Protein AF-A0A090RVF3-F1 (afdb_monomer_lite)

Structure (mmCIF, N/CA/C/O backbone):
data_AF-A0A090RVF3-F1
#
_entry.id   AF-A0A090RVF3-F1
#
loop_
_atom_site.group_PDB
_atom_site.id
_atom_site.type_symbol
_atom_site.label_atom_id
_atom_site.label_alt_id
_atom_site.label_comp_id
_atom_site.label_asym_id
_atom_site.label_entity_id
_atom_site.label_seq_id
_atom_site.pdbx_PDB_ins_code
_atom_site.Cartn_x
_atom_site.Cartn_y
_atom_site.Cartn_z
_atom_site.occupancy
_atom_site.B_iso_or_equiv
_atom_site.auth_seq_id
_atom_site.auth_comp_id
_atom_site.auth_asym_id
_atom_site.auth_atom_id
_atom_site.pdbx_PDB_model_num
ATOM 1 N N . MET A 1 1 ? -4.188 -7.654 -2.772 1.00 90.44 1 MET A N 1
ATOM 2 C CA . MET A 1 1 ? -5.119 -6.732 -2.091 1.00 90.44 1 MET A CA 1
ATOM 3 C C . MET A 1 1 ? -5.779 -7.410 -0.901 1.00 90.44 1 MET A C 1
ATOM 5 O O . MET A 1 1 ? -5.569 -6.968 0.215 1.00 90.44 1 MET A O 1
ATOM 9 N N . ASP A 1 2 ? -6.468 -8.531 -1.109 1.00 94.19 2 ASP A N 1
ATOM 10 C CA . ASP A 1 2 ? -7.229 -9.238 -0.058 1.00 94.19 2 ASP A CA 1
ATOM 11 C C . ASP A 1 2 ? -6.401 -9.592 1.175 1.00 94.19 2 ASP A C 1
ATOM 13 O O . ASP A 1 2 ? -6.851 -9.424 2.303 1.00 94.19 2 ASP A O 1
ATOM 17 N N . LYS A 1 3 ? -5.139 -9.982 0.968 1.00 95.94 3 LYS A N 1
ATOM 18 C CA . LYS A 1 3 ? -4.206 -10.210 2.071 1.00 95.94 3 LYS A CA 1
ATOM 19 C C . LYS A 1 3 ? -3.992 -8.960 2.932 1.00 95.94 3 LYS A C 1
ATOM 21 O O . LYS A 1 3 ? -4.019 -9.078 4.147 1.00 95.94 3 LYS A O 1
ATOM 26 N N . ALA A 1 4 ? -3.802 -7.785 2.331 1.00 95.62 4 ALA A N 1
ATOM 27 C CA . ALA A 1 4 ? -3.578 -6.548 3.081 1.00 95.62 4 ALA A CA 1
ATOM 28 C C . ALA A 1 4 ? -4.816 -6.129 3.881 1.00 95.62 4 ALA A C 1
ATOM 30 O O . ALA A 1 4 ? -4.692 -5.742 5.039 1.00 95.62 4 ALA A O 1
ATOM 31 N N . ILE A 1 5 ? -6.004 -6.290 3.291 1.00 95.19 5 ILE A N 1
ATOM 32 C CA . ILE A 1 5 ? -7.283 -6.049 3.970 1.00 95.19 5 ILE A CA 1
ATOM 33 C C . ILE A 1 5 ? -7.430 -7.000 5.167 1.00 95.19 5 ILE A C 1
ATOM 35 O O . ILE A 1 5 ? -7.659 -6.545 6.282 1.00 95.19 5 ILE A O 1
ATOM 39 N N . SER A 1 6 ? -7.191 -8.300 4.968 1.00 97.62 6 SER A N 1
ATOM 40 C CA . SER A 1 6 ? -7.275 -9.298 6.043 1.00 97.62 6 SER A CA 1
ATOM 41 C C . SER A 1 6 ? -6.271 -9.052 7.175 1.00 97.62 6 SER A C 1
ATOM 43 O O . SER A 1 6 ? -6.581 -9.283 8.341 1.00 97.62 6 SER A O 1
ATOM 45 N N . GLU A 1 7 ? -5.052 -8.596 6.872 1.00 97.94 7 GLU A N 1
ATOM 46 C CA . GLU A 1 7 ? -4.084 -8.251 7.919 1.00 97.94 7 GLU A CA 1
ATOM 47 C C . GLU A 1 7 ? -4.498 -6.979 8.677 1.00 97.94 7 GLU A C 1
ATOM 49 O O . GLU A 1 7 ? -4.365 -6.941 9.902 1.00 97.94 7 GLU A O 1
ATOM 54 N N . MET A 1 8 ? -5.079 -5.988 7.993 1.00 95.19 8 MET A N 1
ATOM 55 C CA . MET A 1 8 ? -5.652 -4.803 8.639 1.00 95.19 8 MET A CA 1
ATOM 56 C C . MET A 1 8 ? -6.792 -5.165 9.596 1.00 95.19 8 MET A C 1
ATOM 58 O O . MET A 1 8 ? -6.808 -4.683 10.725 1.00 95.19 8 MET A O 1
ATOM 62 N N . GLU A 1 9 ? -7.703 -6.054 9.194 1.00 94.69 9 GLU A N 1
ATOM 63 C CA . GLU A 1 9 ? -8.799 -6.551 10.044 1.00 94.69 9 GLU A CA 1
ATOM 64 C C . GLU A 1 9 ? -8.289 -7.257 11.311 1.00 94.69 9 GLU A C 1
ATOM 66 O O . GLU A 1 9 ? -8.923 -7.193 12.360 1.00 94.69 9 GLU A O 1
ATOM 71 N N . LYS A 1 10 ? -7.097 -7.865 11.252 1.00 97.69 10 LYS A N 1
ATOM 72 C CA . LYS A 1 10 ? -6.403 -8.451 12.414 1.00 97.69 10 LYS A CA 1
ATOM 73 C C . LYS A 1 10 ? -5.640 -7.421 13.254 1.00 97.69 10 LYS A C 1
ATOM 75 O O . LYS A 1 10 ? -4.849 -7.799 14.116 1.00 97.69 10 LYS A O 1
ATOM 80 N N . GLY A 1 11 ? -5.812 -6.129 12.985 1.00 97.12 11 GLY A N 1
ATOM 81 C CA . GLY A 1 11 ? -5.147 -5.056 13.717 1.00 97.12 11 GLY A CA 1
ATOM 82 C C . GLY A 1 11 ? -3.686 -4.829 13.320 1.00 97.12 11 GLY A C 1
ATOM 83 O O . GLY A 1 11 ? -2.952 -4.193 14.079 1.00 97.12 11 GLY A O 1
ATOM 84 N N . ARG A 1 12 ? -3.245 -5.288 12.139 1.00 97.81 12 ARG A N 1
ATOM 85 C CA . ARG A 1 12 ? -1.869 -5.081 11.654 1.00 97.81 12 ARG A CA 1
ATOM 86 C C . ARG A 1 12 ? -1.794 -3.930 10.660 1.00 97.81 12 ARG A C 1
ATOM 88 O O . ARG A 1 12 ? -2.526 -3.898 9.674 1.00 97.81 12 ARG A O 1
ATOM 95 N N . LEU A 1 13 ? -0.848 -3.020 10.882 1.00 97.62 13 LEU A N 1
ATOM 96 C CA . LEU A 1 13 ? -0.489 -2.017 9.885 1.00 97.62 13 LEU A CA 1
ATOM 97 C C . LEU A 1 13 ? 0.064 -2.724 8.645 1.00 97.62 13 LEU A C 1
ATOM 99 O O . LEU A 1 13 ? 1.046 -3.459 8.737 1.00 97.62 13 LEU A O 1
ATOM 103 N N . THR A 1 14 ? -0.553 -2.478 7.494 1.00 97.69 14 THR A N 1
ATOM 104 C CA . THR A 1 14 ? -0.075 -3.006 6.214 1.00 97.69 14 THR A CA 1
ATOM 105 C C . THR A 1 14 ? 0.173 -1.868 5.238 1.00 97.69 14 THR A C 1
ATOM 107 O O . THR A 1 14 ? -0.634 -0.950 5.126 1.00 97.69 14 THR A O 1
ATOM 110 N N . VAL A 1 15 ? 1.286 -1.934 4.512 1.00 96.31 15 VAL A N 1
ATOM 111 C CA . VAL A 1 15 ? 1.655 -0.954 3.488 1.00 96.31 15 VAL A CA 1
ATOM 112 C C . VAL A 1 15 ? 1.938 -1.693 2.187 1.00 96.31 15 VAL A C 1
ATOM 114 O O . VAL A 1 15 ? 2.612 -2.721 2.181 1.00 96.31 15 VAL A O 1
ATOM 117 N N . MET A 1 16 ? 1.406 -1.188 1.079 1.00 94.50 16 MET A N 1
ATOM 118 C CA . MET A 1 16 ? 1.592 -1.758 -0.251 1.00 94.50 16 MET A CA 1
ATOM 119 C C . MET A 1 16 ? 2.164 -0.708 -1.195 1.00 94.50 16 MET A C 1
ATOM 121 O O . MET A 1 16 ? 1.550 0.334 -1.383 1.00 94.50 16 MET A O 1
ATOM 125 N N . LEU A 1 17 ? 3.286 -1.009 -1.844 1.00 91.31 17 LEU A N 1
ATOM 126 C CA . LEU A 1 17 ? 3.813 -0.225 -2.959 1.00 91.31 17 LEU A CA 1
ATOM 127 C C . LEU A 1 17 ? 3.435 -0.918 -4.268 1.00 91.31 17 LEU A C 1
ATOM 129 O O . LEU A 1 17 ? 3.862 -2.044 -4.518 1.00 91.31 17 LEU A O 1
ATOM 133 N N . ILE A 1 18 ? 2.620 -0.256 -5.085 1.00 88.75 18 ILE A N 1
ATOM 134 C CA . ILE A 1 18 ? 2.093 -0.813 -6.335 1.00 88.75 18 ILE A CA 1
ATOM 135 C C . ILE A 1 18 ? 2.204 0.200 -7.483 1.00 88.75 18 ILE A C 1
ATOM 137 O O . ILE A 1 18 ? 2.402 1.398 -7.235 1.00 88.75 18 ILE A O 1
ATOM 141 N N . PRO A 1 19 ? 2.090 -0.247 -8.749 1.00 88.94 19 PRO A N 1
ATOM 142 C CA . PRO A 1 19 ? 2.012 0.669 -9.878 1.00 88.94 19 PRO A CA 1
ATOM 143 C C . PRO A 1 19 ? 0.853 1.660 -9.702 1.00 88.94 19 PRO A C 1
ATOM 145 O O . PRO A 1 19 ? -0.231 1.296 -9.248 1.00 88.94 19 PRO A O 1
ATOM 148 N N . GLY A 1 20 ? 1.069 2.915 -10.081 1.00 89.38 20 GLY A N 1
ATOM 149 C CA . GLY A 1 20 ? 0.070 3.986 -10.086 1.00 89.38 20 GLY A CA 1
ATOM 150 C C . GLY A 1 20 ? -0.921 3.839 -11.238 1.00 89.38 20 GLY A C 1
ATOM 151 O O . GLY A 1 20 ? -1.049 4.741 -12.059 1.00 89.38 20 GLY A O 1
ATOM 152 N N . ASP A 1 21 ? -1.545 2.668 -11.356 1.00 89.56 21 ASP A N 1
ATOM 153 C CA . ASP A 1 21 ? -2.443 2.307 -12.447 1.00 89.56 21 ASP A CA 1
ATOM 154 C C . ASP A 1 21 ? -3.904 2.487 -12.039 1.00 89.56 21 ASP A C 1
ATOM 156 O O . ASP A 1 21 ? -4.570 1.543 -11.616 1.00 89.56 21 ASP A O 1
ATOM 160 N N . THR A 1 22 ? -4.406 3.714 -12.156 1.00 90.50 22 THR A N 1
ATOM 161 C CA . THR A 1 22 ? -5.763 4.069 -11.717 1.00 90.50 22 THR A CA 1
ATOM 162 C C . THR A 1 22 ? -6.868 3.357 -12.492 1.00 90.50 22 THR A C 1
ATOM 164 O O . THR A 1 22 ? -7.984 3.296 -11.995 1.00 90.50 22 THR A O 1
ATOM 167 N N . ALA A 1 23 ? -6.575 2.807 -13.674 1.00 90.31 23 ALA A N 1
ATOM 168 C CA . ALA A 1 23 ? -7.533 2.052 -14.479 1.00 90.31 23 ALA A CA 1
ATOM 169 C C . ALA A 1 23 ? -7.678 0.588 -14.030 1.00 90.31 23 ALA A C 1
ATOM 171 O O . ALA A 1 23 ? -8.598 -0.111 -14.456 1.00 90.31 23 ALA A O 1
ATOM 172 N N . ALA A 1 24 ? -6.764 0.086 -13.197 1.00 90.94 24 ALA A N 1
ATOM 173 C CA . ALA A 1 24 ? -6.791 -1.305 -12.786 1.00 90.94 24 ALA A CA 1
ATOM 174 C C . ALA A 1 24 ? -7.831 -1.550 -11.683 1.00 90.94 24 ALA A C 1
ATOM 176 O O . ALA A 1 24 ? -7.888 -0.838 -10.681 1.00 90.94 24 ALA A O 1
ATOM 177 N N . HIS A 1 25 ? -8.607 -2.632 -11.800 1.00 91.00 25 HIS A N 1
ATOM 178 C CA . HIS A 1 25 ? -9.655 -2.962 -10.823 1.00 91.00 25 HIS A CA 1
ATOM 179 C C . HIS A 1 25 ? -9.119 -3.092 -9.383 1.00 91.00 25 HIS A C 1
ATOM 181 O O . HIS A 1 25 ? -9.744 -2.637 -8.423 1.00 91.00 25 HIS A O 1
ATOM 187 N N . TRP A 1 26 ? -7.915 -3.647 -9.216 1.00 89.75 26 TRP A N 1
ATOM 188 C CA . TRP A 1 26 ? -7.276 -3.755 -7.904 1.00 89.75 26 TRP A CA 1
ATOM 189 C C . TRP A 1 26 ? -6.901 -2.397 -7.296 1.00 89.75 26 TRP A C 1
ATOM 191 O O . TRP A 1 26 ? -6.808 -2.311 -6.074 1.00 89.75 26 TRP A O 1
ATOM 201 N N . TYR A 1 27 ? -6.722 -1.345 -8.102 1.00 93.38 27 TYR A N 1
ATOM 202 C CA . TYR A 1 27 ? -6.422 0.006 -7.624 1.00 93.38 27 TYR A CA 1
ATOM 203 C C . TYR A 1 27 ? -7.648 0.621 -6.949 1.00 93.38 27 TYR A C 1
ATOM 205 O O . TYR A 1 27 ? -7.560 1.154 -5.846 1.00 93.38 27 TYR A O 1
ATOM 213 N N . HIS A 1 28 ? -8.824 0.454 -7.555 1.00 92.94 28 HIS A N 1
ATOM 214 C CA . HIS A 1 28 ? -10.088 0.864 -6.941 1.00 92.94 28 HIS A CA 1
ATOM 215 C C . HIS A 1 28 ? -10.373 0.095 -5.648 1.00 92.94 28 HIS A C 1
ATOM 217 O O . HIS A 1 28 ? -10.796 0.694 -4.659 1.00 92.94 28 HIS A O 1
ATOM 223 N N . LYS A 1 29 ? -10.069 -1.211 -5.615 1.00 94.88 29 LYS A N 1
ATOM 224 C CA . LYS A 1 29 ? -10.159 -2.002 -4.380 1.00 94.88 29 LYS A CA 1
ATOM 225 C C . LYS A 1 29 ? -9.178 -1.504 -3.312 1.00 94.88 29 LYS A C 1
ATOM 227 O O . LYS A 1 29 ? -9.542 -1.438 -2.146 1.00 94.88 29 LYS A O 1
ATOM 232 N N . ALA A 1 30 ? -7.965 -1.102 -3.693 1.00 95.06 30 ALA A N 1
ATOM 233 C CA . ALA A 1 30 ? -7.008 -0.475 -2.780 1.00 95.06 30 ALA A CA 1
ATOM 234 C C . ALA A 1 30 ? -7.595 0.780 -2.134 1.00 95.06 30 ALA A C 1
ATOM 236 O O . ALA A 1 30 ? -7.665 0.875 -0.911 1.00 95.06 30 ALA A O 1
ATOM 237 N N . LEU A 1 31 ? -8.072 1.699 -2.977 1.00 95.06 31 LEU A N 1
ATOM 238 C CA . LEU A 1 31 ? -8.674 2.956 -2.559 1.00 95.06 31 LEU A CA 1
ATOM 239 C C . LEU A 1 31 ? -9.847 2.716 -1.610 1.00 95.06 31 LEU A C 1
ATOM 241 O O . LEU A 1 31 ? -9.909 3.330 -0.558 1.00 95.06 31 LEU A O 1
ATOM 245 N N . ALA A 1 32 ? -10.763 1.804 -1.929 1.00 94.75 32 ALA A N 1
ATOM 246 C CA . ALA A 1 32 ? -11.946 1.572 -1.100 1.00 94.75 32 ALA A CA 1
ATOM 247 C C . ALA A 1 32 ? -11.621 1.146 0.346 1.00 94.75 32 ALA A C 1
ATOM 249 O O . ALA A 1 32 ? -12.402 1.442 1.251 1.00 94.75 32 ALA A O 1
ATOM 250 N N . HIS A 1 33 ? -10.480 0.485 0.565 1.00 95.62 33 HIS A N 1
ATOM 251 C CA . HIS A 1 33 ? -10.132 -0.130 1.847 1.00 95.62 33 HIS A CA 1
ATOM 252 C C . HIS A 1 33 ? -8.931 0.509 2.563 1.00 95.62 33 HIS A C 1
ATOM 254 O O . HIS A 1 33 ? -8.701 0.201 3.731 1.00 95.62 33 HIS A O 1
ATOM 260 N N . CYS A 1 34 ? -8.165 1.385 1.908 1.00 97.25 34 CYS A N 1
ATOM 261 C CA . CYS A 1 34 ? -7.024 2.051 2.530 1.00 97.25 34 CYS A CA 1
ATOM 262 C C . CYS A 1 34 ? -7.443 3.218 3.436 1.00 97.25 34 CYS A C 1
ATOM 264 O O . CYS A 1 34 ? -8.461 3.888 3.224 1.00 97.25 34 CYS A O 1
ATOM 266 N N . THR A 1 35 ? -6.588 3.539 4.399 1.00 98.00 35 THR A N 1
ATOM 267 C CA . THR A 1 35 ? -6.726 4.738 5.235 1.00 98.00 35 THR A CA 1
ATOM 268 C C . THR A 1 35 ? -6.139 5.966 4.554 1.00 98.00 35 THR A C 1
ATOM 270 O O . THR A 1 35 ? -6.738 7.040 4.576 1.00 98.00 35 THR A O 1
ATOM 273 N N . GLU A 1 36 ? -5.023 5.785 3.855 1.00 97.38 36 GLU A N 1
ATOM 274 C CA . GLU A 1 36 ? -4.350 6.815 3.066 1.00 97.38 36 GLU A CA 1
ATOM 275 C C . GLU A 1 36 ? -3.637 6.189 1.866 1.00 97.38 36 GLU A C 1
ATOM 277 O O . GLU A 1 36 ? -3.343 4.986 1.839 1.00 97.38 36 GLU A O 1
ATOM 282 N N . PHE A 1 37 ? -3.380 7.012 0.855 1.00 97.12 37 PHE A N 1
ATOM 283 C CA . PHE A 1 37 ? -2.623 6.614 -0.317 1.00 97.12 37 PHE A CA 1
ATOM 284 C C . PHE A 1 37 ? -1.718 7.747 -0.787 1.00 97.12 37 PHE A C 1
ATOM 286 O O . PHE A 1 37 ? -2.131 8.899 -0.919 1.00 97.12 37 PHE A O 1
ATOM 293 N N . HIS A 1 38 ? -0.454 7.414 -1.022 1.00 95.75 38 HIS A N 1
ATOM 294 C CA . HIS A 1 38 ? 0.579 8.367 -1.382 1.00 95.75 38 HIS A CA 1
ATOM 295 C C . HIS A 1 38 ? 0.876 8.228 -2.867 1.00 95.75 38 HIS A C 1
ATOM 297 O O . HIS A 1 38 ? 1.420 7.214 -3.315 1.00 95.75 38 HIS A O 1
ATOM 303 N N . ILE A 1 39 ? 0.510 9.245 -3.638 1.00 94.56 39 ILE A N 1
ATOM 304 C CA . ILE A 1 39 ? 0.848 9.340 -5.052 1.00 94.56 39 ILE A CA 1
ATOM 305 C C . ILE A 1 39 ? 2.248 9.936 -5.143 1.00 94.56 39 ILE A C 1
ATOM 307 O O . ILE A 1 39 ? 2.487 11.076 -4.735 1.00 94.56 39 ILE A O 1
ATOM 311 N N . ILE A 1 40 ? 3.176 9.160 -5.690 1.00 93.31 40 ILE A N 1
ATOM 312 C CA . ILE A 1 40 ? 4.568 9.575 -5.797 1.00 93.31 40 ILE A CA 1
ATOM 313 C C . ILE A 1 40 ? 4.775 10.295 -7.129 1.00 93.31 40 ILE A C 1
ATOM 315 O O . ILE A 1 40 ? 4.594 9.717 -8.203 1.00 93.31 40 ILE A O 1
ATOM 319 N N . ARG A 1 41 ? 5.208 11.557 -7.061 1.00 90.38 41 ARG A N 1
ATOM 320 C CA . ARG A 1 41 ? 5.777 12.286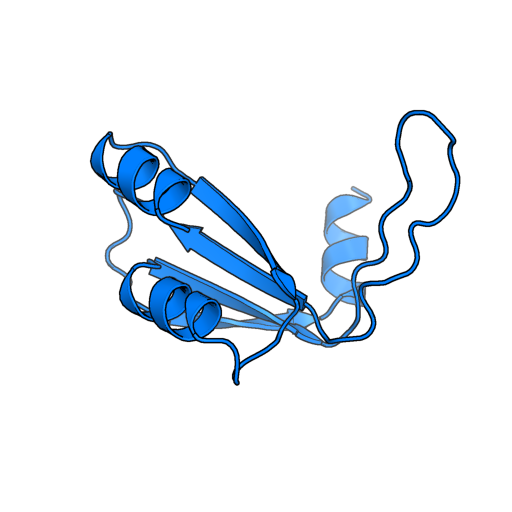 -8.195 1.00 90.38 41 ARG A CA 1
ATOM 321 C C . ARG A 1 41 ? 7.161 11.718 -8.487 1.00 90.38 41 ARG A C 1
ATOM 323 O O . ARG A 1 41 ? 8.145 12.019 -7.818 1.00 90.38 41 ARG A O 1
ATOM 330 N N . GLY A 1 42 ? 7.197 10.824 -9.469 1.00 83.44 42 GLY A N 1
ATOM 331 C CA . GLY A 1 42 ? 8.379 10.068 -9.866 1.00 83.44 42 GLY A CA 1
ATOM 332 C C . GLY A 1 42 ? 8.095 8.569 -9.948 1.00 83.44 42 GLY A C 1
ATOM 333 O O . GLY A 1 42 ? 6.967 8.111 -9.781 1.00 83.44 42 GLY A O 1
ATOM 334 N N . ARG A 1 43 ? 9.139 7.788 -10.234 1.00 80.56 43 ARG A N 1
ATOM 335 C CA . ARG A 1 43 ? 9.065 6.322 -10.328 1.00 80.56 43 ARG A CA 1
ATOM 336 C C . ARG A 1 43 ? 10.054 5.679 -9.370 1.00 80.56 43 ARG A C 1
ATOM 338 O O . ARG A 1 43 ? 11.233 6.046 -9.378 1.00 80.56 43 ARG A O 1
ATOM 345 N N . ILE A 1 44 ? 9.589 4.734 -8.556 1.00 84.56 44 ILE A N 1
ATOM 346 C CA . ILE A 1 44 ? 10.466 3.910 -7.721 1.00 84.56 44 ILE A CA 1
ATOM 347 C C . ILE A 1 44 ? 10.934 2.712 -8.551 1.00 84.56 44 ILE A C 1
ATOM 349 O O . ILE A 1 44 ? 10.125 1.912 -9.026 1.00 84.56 44 ILE A O 1
ATOM 353 N N . SER A 1 45 ? 12.250 2.616 -8.728 1.00 81.88 45 SER A N 1
ATOM 354 C CA . SER A 1 45 ? 12.908 1.482 -9.375 1.00 81.88 45 SER A CA 1
ATOM 355 C C . SER A 1 45 ? 13.332 0.477 -8.314 1.00 81.88 45 SER A C 1
ATOM 357 O O . SER A 1 45 ? 13.790 0.875 -7.244 1.00 81.88 45 SER A O 1
ATOM 359 N N . PHE A 1 46 ? 13.222 -0.811 -8.626 1.00 81.75 46 PHE A N 1
ATOM 360 C CA . PHE A 1 46 ? 13.647 -1.882 -7.731 1.00 81.75 46 PHE A CA 1
ATOM 361 C C . PHE A 1 46 ? 14.934 -2.529 -8.224 1.00 81.75 46 PHE A C 1
ATOM 363 O O . PHE A 1 46 ? 15.156 -2.672 -9.429 1.00 81.75 46 PHE A O 1
ATOM 370 N N . VAL A 1 47 ? 15.746 -2.967 -7.269 1.00 87.62 47 VAL A N 1
ATOM 371 C CA . VAL A 1 47 ? 16.892 -3.842 -7.500 1.00 87.62 47 VAL A CA 1
ATOM 372 C C . VAL A 1 47 ? 16.529 -5.213 -6.951 1.00 87.62 47 VAL A C 1
ATOM 374 O O . VAL A 1 47 ? 16.016 -5.330 -5.839 1.00 87.62 47 VAL A O 1
ATOM 377 N N . ASN A 1 48 ? 16.758 -6.257 -7.741 1.00 87.56 48 ASN A N 1
ATOM 378 C CA . ASN A 1 48 ? 16.597 -7.620 -7.262 1.00 87.56 48 ASN A CA 1
ATOM 379 C C . ASN A 1 48 ? 17.669 -7.896 -6.198 1.00 87.56 48 ASN A C 1
ATOM 381 O O . ASN A 1 48 ? 18.859 -7.808 -6.490 1.00 87.56 48 ASN A O 1
ATOM 385 N N . ALA A 1 49 ? 17.249 -8.245 -4.982 1.00 89.69 49 ALA A N 1
ATOM 386 C CA . ALA A 1 49 ? 18.160 -8.428 -3.854 1.00 89.69 49 ALA A CA 1
ATOM 387 C C . ALA A 1 49 ? 19.165 -9.581 -4.047 1.00 89.69 49 ALA A C 1
ATOM 389 O O . ALA A 1 49 ? 20.267 -9.521 -3.511 1.00 89.69 49 ALA A O 1
ATOM 390 N N . LEU A 1 50 ? 18.818 -10.614 -4.821 1.00 94.00 50 LEU A N 1
ATOM 391 C CA . LEU A 1 50 ? 19.709 -11.748 -5.078 1.00 94.00 50 LEU A CA 1
ATOM 392 C C . LEU A 1 50 ? 20.681 -11.449 -6.219 1.00 94.00 50 LEU A C 1
ATOM 394 O O . LEU A 1 50 ? 21.876 -11.690 -6.096 1.00 94.00 50 LEU A O 1
ATOM 398 N N . THR A 1 51 ? 20.180 -10.918 -7.338 1.00 94.19 51 THR A N 1
ATOM 399 C CA . THR A 1 51 ? 21.005 -10.724 -8.542 1.00 94.19 51 THR A CA 1
ATOM 400 C C . THR A 1 51 ? 21.682 -9.360 -8.607 1.00 94.19 51 THR A C 1
ATOM 402 O O . THR A 1 51 ? 22.488 -9.145 -9.507 1.00 94.19 51 THR A O 1
ATOM 405 N N . GLN A 1 52 ? 21.309 -8.420 -7.732 1.00 92.88 52 GLN A N 1
ATOM 406 C CA . GLN A 1 52 ? 21.772 -7.024 -7.720 1.00 92.88 52 GLN A CA 1
ATOM 407 C C . GLN A 1 52 ? 21.528 -6.270 -9.040 1.00 92.88 52 GLN A C 1
ATOM 409 O O . GLN A 1 52 ? 22.139 -5.241 -9.318 1.00 92.88 52 GLN A O 1
ATOM 414 N N . LYS A 1 53 ? 20.605 -6.766 -9.873 1.00 91.38 53 LYS A N 1
ATOM 415 C CA . LYS A 1 53 ? 20.240 -6.147 -11.154 1.00 91.38 53 LYS A CA 1
ATOM 416 C C . LYS A 1 53 ? 18.948 -5.360 -11.011 1.00 91.38 53 LYS A C 1
ATOM 418 O O . LYS A 1 53 ? 18.056 -5.748 -10.252 1.00 91.3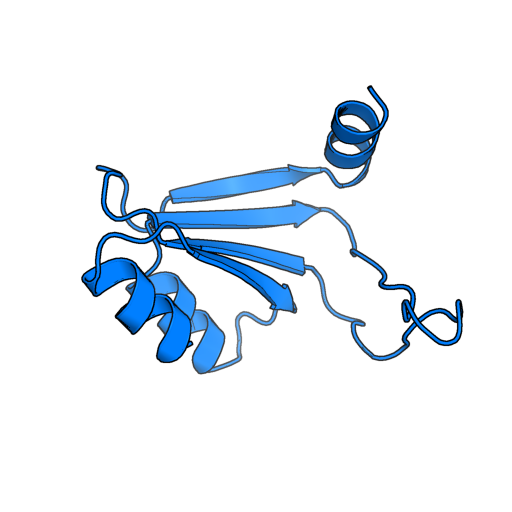8 53 LYS A O 1
ATOM 423 N N . ALA A 1 54 ? 18.838 -4.277 -11.774 1.00 86.56 54 ALA A N 1
ATOM 424 C CA . ALA A 1 54 ? 17.595 -3.532 -11.885 1.00 86.56 54 ALA A CA 1
ATOM 425 C C . ALA A 1 54 ? 16.475 -4.443 -12.408 1.00 86.56 54 ALA A C 1
ATOM 427 O O . ALA A 1 54 ? 16.672 -5.222 -13.343 1.00 86.56 54 ALA A O 1
ATOM 428 N N . VAL A 1 55 ? 15.295 -4.337 -11.803 1.00 84.00 55 VAL A N 1
ATOM 429 C CA . VAL A 1 55 ? 14.092 -5.015 -12.286 1.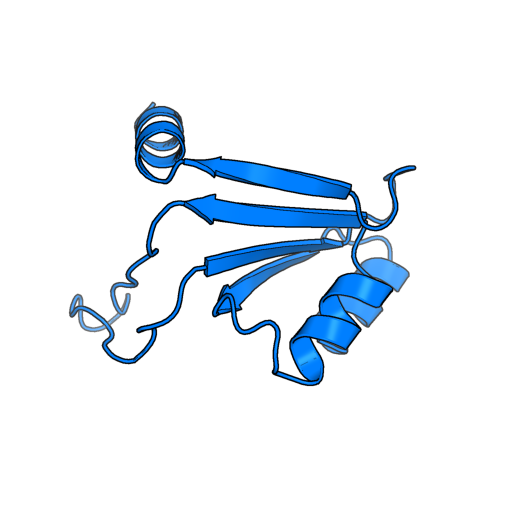00 84.00 55 VAL A CA 1
ATOM 430 C C . VAL A 1 55 ? 13.375 -4.080 -13.251 1.00 84.00 55 VAL A C 1
ATOM 432 O O . VAL A 1 55 ? 12.947 -2.985 -12.881 1.00 84.00 55 VAL A O 1
ATOM 435 N N . HIS A 1 56 ? 13.240 -4.516 -14.500 1.00 74.25 56 HIS A N 1
ATOM 436 C CA . HIS A 1 56 ? 12.455 -3.818 -15.513 1.00 74.25 56 HIS A CA 1
ATOM 437 C C . HIS A 1 56 ? 10.986 -4.266 -15.445 1.00 74.25 56 HIS A C 1
ATOM 439 O O . HIS A 1 56 ? 10.701 -5.404 -15.082 1.00 74.25 56 HIS A O 1
ATOM 445 N N . GLY A 1 57 ? 10.045 -3.375 -15.780 1.00 68.81 57 GLY A N 1
ATOM 446 C CA . GLY A 1 57 ? 8.610 -3.702 -15.851 1.00 68.81 57 GLY A CA 1
ATOM 447 C C . GLY A 1 57 ? 7.673 -2.778 -15.065 1.00 68.81 57 GLY A C 1
ATOM 448 O O . GLY A 1 57 ? 6.478 -2.772 -15.332 1.00 68.81 57 GLY A O 1
ATOM 449 N N . ASN A 1 58 ? 8.186 -1.932 -14.165 1.00 70.94 58 ASN A N 1
ATOM 450 C CA . ASN A 1 58 ? 7.382 -0.912 -13.476 1.00 70.94 58 ASN A CA 1
ATOM 451 C C . ASN A 1 58 ? 7.446 0.436 -14.218 1.00 70.94 58 ASN A C 1
ATOM 453 O O . ASN A 1 58 ? 8.084 1.386 -13.766 1.00 70.94 58 ASN A O 1
ATOM 457 N N . ASN A 1 59 ? 6.871 0.496 -15.422 1.00 74.00 59 ASN A N 1
ATOM 458 C CA . ASN A 1 59 ? 6.966 1.684 -16.279 1.00 74.00 59 ASN A CA 1
ATOM 459 C C . ASN A 1 59 ? 5.989 2.812 -15.894 1.00 74.00 59 ASN A C 1
ATOM 461 O O . ASN A 1 59 ? 6.238 3.962 -16.266 1.00 74.00 59 ASN A O 1
ATOM 465 N N . LYS A 1 60 ? 4.925 2.498 -15.145 1.00 82.00 60 LYS A N 1
ATOM 466 C CA . LYS A 1 60 ? 3.942 3.455 -14.614 1.00 82.00 60 LYS A CA 1
ATOM 467 C C . LYS A 1 60 ? 4.489 4.190 -13.379 1.00 82.00 60 LYS A C 1
ATOM 469 O O . LYS A 1 60 ? 5.548 3.851 -12.854 1.00 82.00 60 LYS A O 1
ATOM 474 N N . GLY A 1 61 ? 3.774 5.226 -12.928 1.00 87.25 61 GLY A N 1
ATOM 475 C CA . GLY A 1 61 ? 4.044 5.890 -11.645 1.00 87.25 61 GLY A CA 1
ATOM 476 C C . GLY A 1 61 ? 3.935 4.921 -10.462 1.00 87.25 61 GLY A C 1
ATOM 477 O O . GLY A 1 61 ? 3.643 3.740 -10.637 1.00 87.25 61 GLY A O 1
ATOM 478 N N . SER A 1 62 ? 4.160 5.394 -9.240 1.00 90.81 62 SER A N 1
ATOM 479 C CA . SER A 1 62 ? 4.051 4.560 -8.036 1.00 90.81 62 SER A CA 1
ATOM 480 C C . SER A 1 62 ? 3.023 5.128 -7.065 1.00 90.81 62 SER A C 1
ATOM 482 O O . SER A 1 62 ? 2.935 6.342 -6.877 1.00 90.81 62 SER A O 1
ATOM 484 N N . THR A 1 63 ? 2.245 4.247 -6.441 1.00 93.81 63 THR A N 1
ATOM 485 C CA . THR A 1 63 ? 1.343 4.607 -5.346 1.00 93.81 63 THR A CA 1
ATOM 486 C C . THR A 1 63 ? 1.615 3.701 -4.157 1.00 93.81 63 THR A C 1
ATOM 488 O O . THR A 1 63 ? 1.726 2.483 -4.308 1.00 93.81 63 THR A O 1
ATOM 491 N N . VAL A 1 64 ? 1.720 4.303 -2.976 1.00 95.25 64 VAL A N 1
ATOM 492 C CA . VAL A 1 64 ? 1.749 3.570 -1.710 1.00 95.25 64 VAL A CA 1
ATOM 493 C C . VAL A 1 64 ? 0.352 3.596 -1.116 1.00 95.25 64 VAL A C 1
ATOM 495 O O . VAL A 1 64 ? -0.202 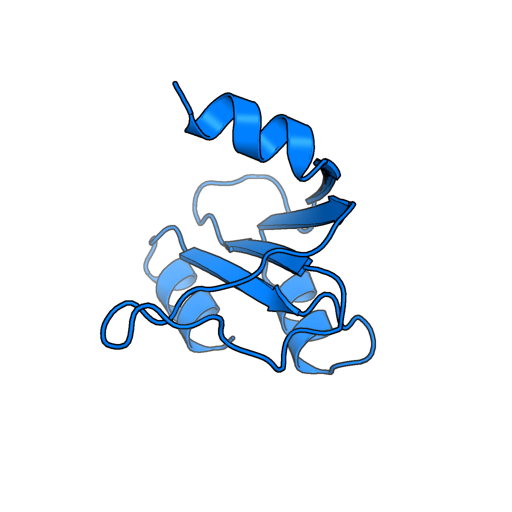4.670 -0.939 1.00 95.25 64 VAL A O 1
ATOM 498 N N . PHE A 1 65 ? -0.214 2.440 -0.801 1.00 97.12 65 PHE A N 1
ATOM 499 C CA . PHE A 1 65 ? -1.454 2.327 -0.040 1.00 97.12 65 PHE A CA 1
ATOM 500 C C . PHE A 1 65 ? -1.138 1.913 1.386 1.00 97.12 65 PHE A C 1
ATOM 502 O O . PHE A 1 65 ? -0.390 0.958 1.601 1.00 97.12 65 PHE A O 1
ATOM 509 N N . VAL A 1 66 ? -1.735 2.604 2.348 1.00 97.75 66 VAL A N 1
ATOM 510 C CA . VAL A 1 66 ? -1.572 2.319 3.770 1.00 97.75 66 VAL A CA 1
ATOM 511 C C . VAL A 1 66 ? -2.909 1.854 4.333 1.00 97.75 66 VAL A C 1
ATOM 513 O O . VAL A 1 66 ? -3.959 2.452 4.097 1.00 97.75 66 VAL A O 1
ATOM 516 N N . PHE A 1 67 ? -2.851 0.765 5.085 1.00 97.62 67 PHE A N 1
ATOM 517 C CA . PHE A 1 67 ? -3.969 0.119 5.752 1.00 97.62 67 PHE A CA 1
ATOM 518 C C . PHE A 1 67 ? -3.681 0.141 7.250 1.00 97.62 67 PHE A C 1
ATOM 520 O O . PHE A 1 67 ? -3.038 -0.768 7.785 1.00 97.62 67 PHE A O 1
ATOM 527 N N . ASN A 1 68 ? -4.076 1.229 7.912 1.00 97.31 68 ASN A N 1
ATOM 528 C CA . ASN A 1 68 ? -3.808 1.437 9.330 1.00 97.31 68 ASN A CA 1
ATOM 529 C C . ASN A 1 68 ? -5.077 1.213 10.177 1.00 97.31 68 ASN A C 1
ATOM 531 O O . ASN A 1 68 ? -5.954 2.074 10.199 1.00 97.31 68 ASN A O 1
ATOM 535 N N . PRO A 1 69 ? -5.170 0.126 10.958 1.00 96.44 69 PRO A N 1
ATOM 536 C CA . PRO A 1 69 ? -6.367 -0.188 11.746 1.00 96.44 69 PRO A CA 1
ATOM 537 C C . PRO A 1 69 ? -6.664 0.828 12.857 1.00 96.44 69 PRO A C 1
ATOM 539 O O . PRO A 1 69 ? -7.763 0.836 13.402 1.00 96.44 69 PRO A O 1
ATOM 542 N N . LYS A 1 70 ? -5.688 1.674 13.210 1.00 96.31 70 LYS A N 1
ATOM 543 C CA . LYS A 1 70 ? -5.821 2.719 14.232 1.00 96.31 70 LYS A CA 1
ATOM 544 C C . LYS A 1 70 ? -6.029 4.113 13.637 1.00 96.31 70 LYS A C 1
ATOM 546 O O . LYS A 1 70 ? -6.105 5.075 14.395 1.00 96.31 70 LYS A O 1
ATOM 551 N N . SER A 1 71 ? -6.070 4.250 12.310 1.00 95.06 71 SER A N 1
ATOM 552 C CA . SER A 1 71 ? -6.282 5.559 11.697 1.00 95.06 71 SER A CA 1
ATOM 553 C C . SER A 1 71 ? -7.754 5.952 11.717 1.00 95.06 71 SER A C 1
ATOM 555 O O . SER A 1 71 ? -8.640 5.143 11.447 1.00 95.06 71 SER A O 1
ATOM 557 N N . PHE A 1 72 ? -8.003 7.235 11.961 1.00 93.69 72 PHE A N 1
ATOM 558 C CA . PHE A 1 72 ? -9.314 7.855 11.778 1.00 93.69 72 PHE A CA 1
ATOM 559 C C . PHE A 1 72 ? -9.539 8.312 10.331 1.00 93.69 72 PHE A C 1
ATOM 561 O O . PHE A 1 72 ? -10.672 8.587 9.933 1.00 93.69 72 PHE A O 1
ATOM 568 N N . THR A 1 73 ? -8.472 8.389 9.531 1.00 93.00 73 THR A N 1
ATOM 569 C CA . THR A 1 73 ? -8.552 8.774 8.123 1.00 93.00 73 THR A CA 1
ATOM 570 C C . THR A 1 73 ? -9.049 7.613 7.272 1.00 93.00 73 THR A C 1
ATOM 572 O O . THR A 1 73 ? -8.716 6.447 7.489 1.00 93.00 73 THR A O 1
ATOM 575 N N . LYS A 1 74 ? -9.863 7.942 6.271 1.00 92.62 74 LYS A N 1
ATOM 576 C CA . LYS A 1 74 ? -10.314 7.004 5.245 1.00 92.62 74 LYS A CA 1
ATOM 577 C C . LYS A 1 74 ? -10.028 7.639 3.898 1.00 92.62 74 LYS A C 1
ATOM 579 O O . LYS A 1 74 ? -10.563 8.711 3.628 1.00 92.62 74 LYS A O 1
ATOM 584 N N . ARG A 1 75 ? -9.245 6.965 3.050 1.00 95.19 75 ARG A N 1
ATOM 585 C CA . ARG A 1 75 ? -8.931 7.422 1.686 1.00 95.19 75 ARG A CA 1
ATOM 586 C C . ARG A 1 75 ? -8.266 8.802 1.618 1.00 95.19 75 ARG A C 1
ATOM 588 O O . ARG A 1 75 ? -8.586 9.579 0.725 1.00 95.19 75 ARG A O 1
ATOM 595 N N . LEU A 1 76 ? -7.354 9.123 2.533 1.00 97.44 76 LEU A N 1
ATOM 596 C CA . LEU A 1 76 ? -6.626 10.393 2.468 1.00 97.44 76 LEU A CA 1
ATOM 597 C C . LEU A 1 76 ? -5.587 10.375 1.323 1.00 97.44 76 LEU A C 1
ATOM 599 O O . LEU A 1 76 ? -4.674 9.547 1.373 1.00 97.44 76 LEU A O 1
ATOM 603 N N . PRO A 1 77 ? -5.682 11.259 0.309 1.00 96.38 77 PRO A N 1
ATOM 604 C CA . PRO A 1 77 ? -4.626 11.416 -0.685 1.00 96.38 77 PRO A CA 1
ATOM 605 C C . PRO A 1 77 ? -3.447 12.212 -0.120 1.00 96.38 77 PRO A C 1
ATOM 607 O O . PRO A 1 77 ? -3.630 13.278 0.466 1.00 96.38 77 PRO A O 1
ATOM 610 N N . VAL A 1 78 ? -2.229 11.747 -0.389 1.00 95.62 78 VAL A N 1
ATOM 611 C CA . VAL A 1 78 ? -0.989 12.480 -0.100 1.00 95.62 78 VAL A CA 1
ATOM 612 C C . VAL A 1 78 ? -0.139 12.541 -1.365 1.00 95.62 78 VAL A C 1
ATOM 614 O O . VAL A 1 78 ? 0.068 11.531 -2.037 1.00 95.62 78 VAL A O 1
ATOM 617 N N . LEU A 1 79 ? 0.365 13.725 -1.710 1.00 94.62 79 LEU A N 1
ATOM 618 C CA . LEU A 1 79 ? 1.334 13.889 -2.793 1.00 94.62 79 LEU A CA 1
ATOM 619 C C . LEU A 1 79 ? 2.744 13.864 -2.212 1.00 94.62 79 LEU A C 1
ATOM 621 O O . LEU A 1 79 ? 3.066 14.659 -1.334 1.00 94.62 79 LEU A O 1
ATOM 625 N N . VAL A 1 80 ? 3.589 12.976 -2.729 1.00 93.38 80 VAL A N 1
ATOM 626 C CA . VAL A 1 80 ? 4.970 12.801 -2.259 1.00 93.38 80 VAL A CA 1
ATOM 627 C C . VAL A 1 80 ? 5.924 13.007 -3.423 1.00 93.38 80 VAL A C 1
ATOM 629 O O . VAL A 1 80 ? 5.712 12.452 -4.497 1.00 93.38 80 VAL A O 1
ATOM 632 N N . ASP A 1 81 ? 6.985 13.787 -3.230 1.00 91.38 81 ASP A N 1
ATOM 633 C CA . ASP A 1 81 ? 8.072 13.865 -4.205 1.00 91.38 81 ASP A CA 1
ATOM 634 C C . ASP A 1 81 ? 9.113 12.780 -3.917 1.00 91.38 81 ASP A C 1
ATOM 636 O O . ASP A 1 81 ? 9.566 12.625 -2.779 1.00 91.38 81 ASP A O 1
ATOM 640 N N . LYS A 1 82 ? 9.496 12.010 -4.944 1.00 88.44 82 LYS A N 1
ATOM 641 C CA . LYS A 1 82 ? 10.497 10.947 -4.790 1.00 88.44 82 LYS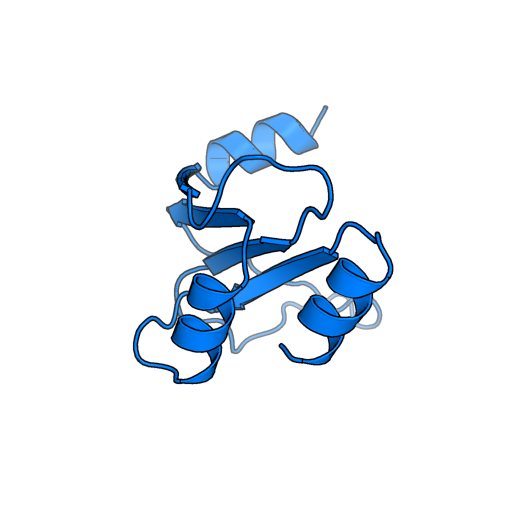 A CA 1
ATOM 642 C C . LYS A 1 82 ? 11.829 11.492 -4.267 1.00 88.44 82 LYS A C 1
ATOM 644 O O . LYS A 1 82 ? 12.474 10.823 -3.466 1.00 88.44 82 LYS A O 1
ATOM 649 N N . THR A 1 83 ? 12.259 12.662 -4.733 1.00 88.56 83 THR A N 1
ATOM 650 C CA . THR A 1 83 ? 13.570 13.216 -4.372 1.00 88.56 83 THR A CA 1
ATOM 651 C C . THR A 1 83 ? 13.622 13.596 -2.896 1.00 88.56 83 THR A C 1
ATOM 653 O O . THR A 1 83 ? 14.583 13.254 -2.213 1.00 88.56 83 THR A O 1
ATOM 656 N N . GLU A 1 84 ? 12.553 14.195 -2.376 1.00 87.38 84 GLU A N 1
ATOM 657 C CA . GLU A 1 84 ? 12.413 14.516 -0.953 1.00 87.38 84 GLU A CA 1
ATOM 658 C C . GLU A 1 84 ? 12.347 13.251 -0.090 1.00 87.38 84 GLU A C 1
ATOM 660 O O . GLU A 1 84 ? 13.041 13.147 0.920 1.00 87.38 84 GLU A O 1
ATOM 665 N N . MET A 1 85 ? 11.599 12.235 -0.533 1.00 85.12 85 MET A N 1
ATOM 666 C CA . MET A 1 85 ? 11.551 10.937 0.147 1.00 85.12 85 MET A CA 1
ATOM 667 C C . MET A 1 85 ? 12.941 10.288 0.250 1.00 85.12 85 MET A C 1
ATOM 669 O O . MET A 1 85 ? 13.288 9.726 1.286 1.00 85.12 85 MET A O 1
ATOM 673 N N . GLN A 1 86 ? 13.748 10.368 -0.813 1.00 85.19 86 GLN A N 1
ATOM 674 C CA . GLN A 1 86 ? 15.102 9.810 -0.824 1.00 85.19 86 GLN A CA 1
ATOM 675 C C . GLN A 1 86 ? 16.056 10.560 0.110 1.00 85.19 86 GLN A C 1
ATOM 677 O O . GLN A 1 86 ? 16.893 9.918 0.737 1.00 85.19 86 GLN A O 1
ATOM 682 N N . LYS A 1 87 ? 15.921 11.887 0.237 1.00 87.38 87 LYS A N 1
ATOM 683 C CA . LYS A 1 87 ? 16.715 12.681 1.189 1.00 87.38 87 LYS A CA 1
ATOM 684 C C . LYS A 1 87 ? 16.430 12.277 2.635 1.00 87.38 87 LYS A C 1
ATOM 686 O O . LYS A 1 87 ? 17.364 12.129 3.410 1.00 87.38 87 LYS A O 1
ATOM 691 N N . LEU A 1 88 ? 15.158 12.059 2.977 1.00 82.62 88 LEU A N 1
ATOM 692 C CA . LEU A 1 88 ? 14.748 11.660 4.329 1.00 82.62 88 LEU A CA 1
ATOM 693 C C . LEU A 1 88 ? 15.268 10.273 4.728 1.00 82.62 88 LEU A C 1
ATOM 695 O O . LEU A 1 88 ? 15.611 10.069 5.883 1.00 82.62 88 LEU A O 1
ATOM 699 N N . GLY A 1 89 ? 15.320 9.324 3.789 1.00 72.94 89 GLY A N 1
ATOM 700 C CA . GLY A 1 89 ? 15.796 7.959 4.053 1.00 72.94 89 GLY A CA 1
ATOM 701 C C . GLY A 1 89 ? 17.316 7.774 3.991 1.00 72.94 89 GLY A C 1
ATOM 702 O O . GLY A 1 89 ? 17.786 6.660 4.195 1.00 72.94 89 GLY A O 1
ATOM 703 N N . ALA A 1 90 ? 18.069 8.823 3.648 1.00 61.78 90 ALA A N 1
ATOM 704 C CA . ALA A 1 90 ? 19.533 8.814 3.628 1.00 61.78 90 ALA A CA 1
ATOM 705 C C . ALA A 1 90 ? 20.161 9.309 4.948 1.00 61.78 90 ALA A C 1
ATOM 707 O O . ALA A 1 90 ? 21.388 9.358 5.044 1.00 61.78 90 ALA A O 1
ATOM 708 N N . ALA A 1 91 ? 19.328 9.694 5.921 1.00 44.19 91 ALA A N 1
ATOM 709 C CA . ALA A 1 91 ? 19.703 10.024 7.296 1.00 44.19 91 ALA A CA 1
ATOM 710 C C . ALA A 1 91 ? 19.591 8.786 8.197 1.00 44.19 91 ALA A C 1
ATOM 712 O O . ALA A 1 91 ? 20.427 8.671 9.119 1.00 44.19 91 ALA A O 1
#

Organism: NCBI:txid990268

pLDDT: mean 90.36, std 8.61, range [44.19, 98.0]

InterPro domains:
  IPR008593 DNA N-6-adenine-methyltransferase [PF05869] (3-89)

Radius of gyr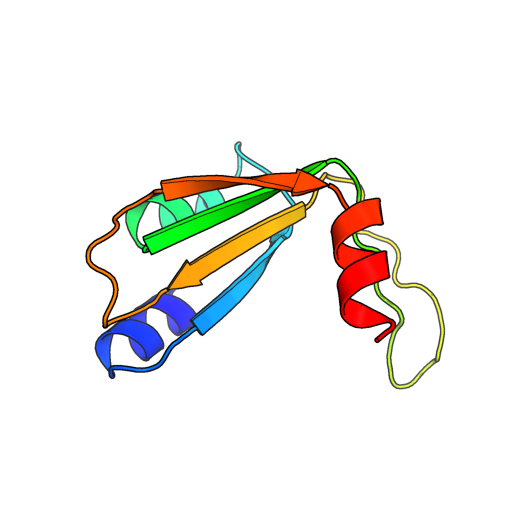ation: 14.07 Å; chains: 1; bounding box: 34×26×30 Å

Sequence (91 aa):
MDKAISEMEKGRLTVMLIPGDTAAHWYHKALAHCTEFHIIRGRISFVNALTQKAVHGNNKGSTVFVFNPKSFTKRLPVLVDKTEMQKLGAA

Secondary structure (DSSP, 8-state):
-HHHHHHHHTT--EEEEEE--TTSHHHHHHHHH-SEEEEEES---EE-TTT-PEEP---S-EEEEEE-TT-S-SSEEEEEEHHHHHHHTT-

Foldseek 3Di:
DVVCLVCLVVQDKDKDKDFPDCVDPVNVVLQQQFQEKEFEPDADWDADPPVRHTDPDNPGGIMMTIRGNPDPGHNHYHYHYPVVVVVVVVD